Protein AF-A0A451AFL5-F1 (afdb_monomer)

Radius of gyration: 18.64 Å; Cα contacts (8 Å, |Δi|>4): 20; chains: 1; bounding box: 46×23×50 Å

Solvent-accessible surface area (backbone atoms only — not comparable to full-atom values): 4930 Å² total; per-residue (Å²): 135,80,52,93,89,44,55,92,76,35,65,67,58,52,51,51,53,50,43,40,64,75,72,54,72,58,94,70,96,47,71,65,62,48,51,52,50,52,51,53,50,50,50,54,52,59,72,62,63,74,74,82,87,76,86,78,45,73,68,54,43,58,67,77,43,48,87,75,53,81,81,80,76,84,129

Nearest PDB structures (foldseek):
  7uv1-assembly1_A  TM=5.788E-01  e=8.106E+00  Anacardium occidentale

Structure (mmCIF, N/CA/C/O backbone):
data_AF-A0A451AFL5-F1
#
_entry.id   AF-A0A451AFL5-F1
#
loop_
_atom_site.group_PDB
_atom_site.id
_atom_site.type_symbol
_atom_site.label_atom_id
_atom_site.label_alt_id
_atom_site.label_comp_id
_atom_site.label_asym_id
_atom_site.label_entity_id
_atom_site.label_seq_id
_atom_site.pdbx_PDB_ins_code
_atom_site.Cartn_x
_atom_site.Cartn_y
_atom_site.Cartn_z
_atom_site.occupan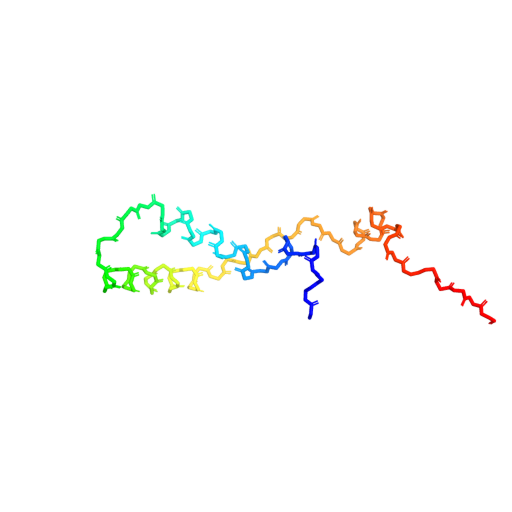cy
_atom_site.B_iso_or_equiv
_atom_site.auth_seq_id
_atom_site.auth_comp_id
_atom_site.auth_asym_id
_atom_site.auth_atom_id
_atom_site.pdbx_PDB_model_num
ATOM 1 N N . TYR A 1 1 ? 14.371 6.539 -7.691 1.00 63.28 1 TYR A N 1
ATOM 2 C CA . TYR A 1 1 ? 13.647 7.663 -8.315 1.00 63.28 1 TYR A CA 1
ATOM 3 C C . TYR A 1 1 ? 12.555 7.079 -9.195 1.00 63.28 1 TYR A C 1
ATOM 5 O O . TYR A 1 1 ? 12.885 6.466 -10.205 1.00 63.28 1 TYR A O 1
ATOM 13 N N . THR A 1 2 ? 11.288 7.188 -8.785 1.00 64.75 2 THR A N 1
ATOM 14 C CA . THR A 1 2 ? 10.144 6.800 -9.624 1.00 64.75 2 THR A CA 1
ATOM 15 C C . THR A 1 2 ? 9.912 7.919 -10.644 1.00 64.75 2 THR A C 1
ATOM 17 O O . THR A 1 2 ? 9.794 9.080 -10.245 1.00 64.75 2 THR A O 1
ATOM 20 N N . PRO A 1 3 ? 9.898 7.635 -11.957 1.00 69.00 3 PRO A N 1
ATOM 21 C CA . PRO A 1 3 ? 9.657 8.668 -12.956 1.00 69.00 3 PRO A CA 1
ATOM 22 C C . PRO A 1 3 ? 8.259 9.271 -12.772 1.00 69.00 3 PRO A C 1
ATOM 24 O O . PRO A 1 3 ? 7.310 8.553 -12.474 1.00 69.00 3 PRO A O 1
ATOM 27 N N . LYS A 1 4 ? 8.111 10.580 -13.009 1.00 70.44 4 LYS A N 1
ATOM 28 C CA . LYS A 1 4 ? 6.873 11.351 -12.754 1.00 70.44 4 LYS A CA 1
ATOM 29 C C . LYS A 1 4 ? 5.598 10.764 -13.388 1.00 70.44 4 LYS A C 1
ATOM 31 O O . LYS A 1 4 ? 4.509 10.964 -12.872 1.00 70.44 4 LYS A O 1
ATOM 36 N N . HIS A 1 5 ? 5.726 10.038 -14.498 1.00 72.75 5 HIS A N 1
ATOM 37 C CA . HIS A 1 5 ? 4.608 9.384 -15.197 1.00 72.75 5 HIS A CA 1
ATOM 38 C C . HIS A 1 5 ? 4.563 7.857 -14.993 1.00 72.75 5 HIS A C 1
ATOM 40 O O . HIS A 1 5 ? 3.763 7.164 -15.616 1.00 72.75 5 HIS A O 1
ATOM 46 N N . GLY A 1 6 ? 5.430 7.329 -14.127 1.00 74.81 6 GLY A N 1
ATOM 47 C CA . GLY A 1 6 ? 5.523 5.919 -13.751 1.00 74.81 6 GLY A CA 1
ATOM 48 C C . GLY A 1 6 ? 4.954 5.606 -12.369 1.00 74.81 6 GLY A C 1
ATOM 49 O O . GLY A 1 6 ? 5.223 4.525 -11.865 1.00 74.81 6 GLY A O 1
ATOM 50 N N . SER A 1 7 ? 4.173 6.516 -11.778 1.00 75.06 7 SER A N 1
ATOM 51 C CA . SER A 1 7 ? 3.467 6.342 -10.493 1.00 75.06 7 SER A CA 1
ATOM 52 C C . SER A 1 7 ? 2.718 5.011 -10.372 1.00 75.06 7 SER A C 1
ATOM 54 O O . SER A 1 7 ? 2.699 4.384 -9.324 1.00 75.06 7 SER A O 1
ATOM 56 N N . TRP A 1 8 ? 2.184 4.496 -11.481 1.00 78.12 8 TRP A N 1
ATOM 57 C CA . TRP A 1 8 ? 1.490 3.205 -11.513 1.00 78.12 8 TRP A CA 1
ATOM 58 C C . TRP A 1 8 ? 2.388 1.983 -11.216 1.00 78.12 8 TRP A C 1
ATOM 60 O O . TRP A 1 8 ? 1.867 0.894 -10.985 1.00 78.12 8 TRP A O 1
ATOM 70 N N . LEU A 1 9 ? 3.716 2.148 -11.230 1.00 77.81 9 LEU A N 1
ATOM 71 C CA . LEU A 1 9 ? 4.703 1.152 -10.791 1.00 77.81 9 LEU A CA 1
ATOM 72 C C . LEU A 1 9 ? 5.185 1.398 -9.351 1.00 77.81 9 LEU A C 1
ATOM 74 O O . LEU A 1 9 ? 5.987 0.619 -8.836 1.00 77.81 9 LEU A O 1
ATOM 78 N N . ASP A 1 10 ? 4.733 2.471 -8.702 1.00 86.38 10 ASP A N 1
ATOM 79 C CA . ASP A 1 10 ? 5.133 2.806 -7.343 1.00 86.38 10 ASP A CA 1
ATOM 80 C C . ASP A 1 10 ? 4.370 1.950 -6.325 1.00 86.38 10 ASP A C 1
ATOM 82 O O . ASP A 1 10 ? 3.147 2.021 -6.192 1.00 86.38 10 ASP A O 1
ATOM 86 N N . ILE A 1 11 ? 5.107 1.119 -5.586 1.00 86.56 11 ILE A N 1
ATOM 87 C CA . ILE A 1 11 ? 4.532 0.204 -4.594 1.00 86.56 11 ILE A CA 1
ATOM 88 C C . ILE A 1 11 ? 3.818 0.975 -3.479 1.00 86.56 11 ILE A C 1
ATOM 90 O O . ILE A 1 11 ? 2.782 0.515 -2.999 1.00 86.56 11 ILE A O 1
ATOM 94 N N . ALA A 1 12 ? 4.328 2.143 -3.077 1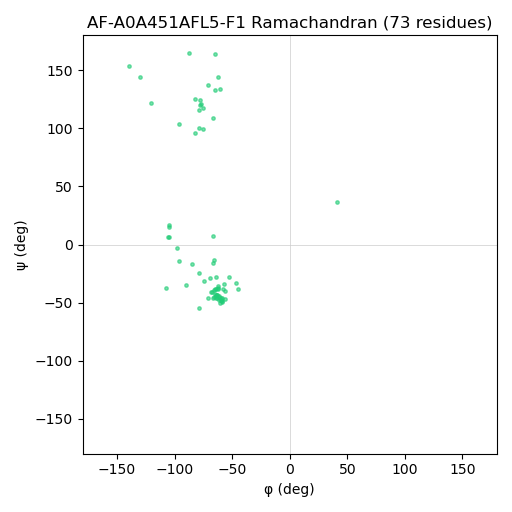.00 88.12 12 ALA A N 1
ATOM 95 C CA . ALA A 1 12 ? 3.707 2.921 -2.013 1.00 88.12 12 ALA A CA 1
ATOM 96 C C . ALA A 1 12 ? 2.348 3.473 -2.459 1.00 88.12 12 ALA A C 1
ATOM 98 O O . ALA A 1 12 ? 1.382 3.401 -1.700 1.00 88.12 12 ALA A O 1
ATOM 99 N N . GLU A 1 13 ? 2.233 3.956 -3.699 1.00 89.12 13 GLU A N 1
ATOM 100 C CA . GLU A 1 13 ? 0.949 4.417 -4.240 1.00 89.12 13 GLU A CA 1
ATOM 101 C C . GLU A 1 13 ? -0.067 3.280 -4.398 1.00 89.12 13 GLU A C 1
ATOM 103 O O . GLU A 1 13 ? -1.251 3.451 -4.083 1.00 89.12 13 GLU A O 1
ATOM 108 N N . ILE A 1 14 ? 0.385 2.099 -4.829 1.00 88.88 14 ILE A N 1
ATOM 109 C CA . ILE A 1 14 ? -0.461 0.902 -4.903 1.00 88.88 14 ILE A CA 1
ATOM 110 C C . ILE A 1 14 ? -0.989 0.547 -3.506 1.00 88.88 14 ILE A C 1
ATOM 112 O O . ILE A 1 14 ? -2.202 0.394 -3.333 1.00 88.88 14 ILE A O 1
ATOM 116 N N . GLU A 1 15 ? -0.117 0.462 -2.497 1.00 91.31 15 GLU A N 1
ATOM 117 C CA . GLU A 1 15 ? -0.524 0.163 -1.118 1.00 91.31 15 GLU A CA 1
ATOM 118 C C . GLU A 1 15 ? -1.458 1.237 -0.547 1.00 91.31 15 GLU A C 1
ATOM 120 O O . GLU A 1 15 ? -2.431 0.893 0.122 1.00 91.31 15 GLU A O 1
ATOM 125 N N . LEU A 1 16 ? -1.251 2.520 -0.864 1.00 91.62 16 LEU A N 1
ATOM 126 C CA . LEU A 1 16 ? -2.170 3.596 -0.477 1.00 91.62 16 LEU A CA 1
ATOM 127 C C . LEU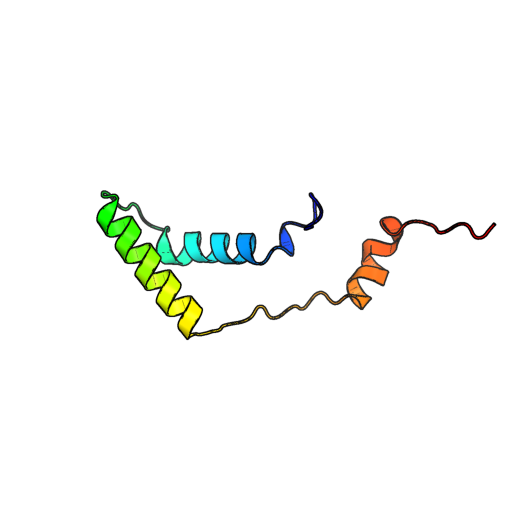 A 1 16 ? -3.557 3.443 -1.123 1.00 91.62 16 LEU A C 1
ATOM 129 O O . LEU A 1 16 ? -4.574 3.683 -0.463 1.00 91.62 16 LEU A O 1
ATOM 133 N N . SER A 1 17 ? -3.636 2.999 -2.381 1.00 91.12 17 SER A N 1
ATOM 134 C CA . SER A 1 17 ? -4.918 2.704 -3.036 1.00 91.12 17 SER A CA 1
ATOM 135 C C . SER A 1 17 ? -5.645 1.544 -2.349 1.00 91.12 17 SER A C 1
ATOM 137 O O . SER A 1 17 ? -6.851 1.622 -2.089 1.00 91.12 17 SER A O 1
ATOM 139 N N . VAL A 1 18 ? -4.915 0.478 -2.000 1.00 91.88 18 VAL A N 1
ATOM 140 C CA . VAL A 1 18 ? -5.466 -0.675 -1.270 1.00 91.88 18 VAL A CA 1
ATOM 141 C C . VAL A 1 18 ? -5.906 -0.263 0.137 1.00 91.88 18 VAL A C 1
ATOM 143 O O . VAL A 1 18 ? -7.021 -0.596 0.540 1.00 91.88 18 VAL A O 1
ATOM 146 N N . PHE A 1 19 ? -5.087 0.511 0.852 1.00 94.06 19 PHE A N 1
ATOM 147 C CA . PHE A 1 19 ? -5.404 1.070 2.165 1.00 94.06 19 PHE A CA 1
ATOM 148 C C . PHE A 1 19 ? -6.693 1.887 2.129 1.00 94.06 19 PHE A C 1
ATOM 150 O O . PHE A 1 19 ? -7.591 1.681 2.948 1.00 94.06 19 PHE A O 1
ATOM 157 N N . THR A 1 20 ? -6.828 2.758 1.130 1.00 94.00 20 THR A N 1
ATOM 158 C CA . THR A 1 20 ? -8.025 3.582 0.950 1.00 94.00 20 THR A CA 1
ATOM 159 C C . THR A 1 20 ? -9.269 2.712 0.770 1.00 94.00 20 THR A C 1
ATOM 161 O O . THR A 1 20 ? -10.263 2.910 1.465 1.00 94.00 20 THR A O 1
ATOM 164 N N . LYS A 1 21 ? -9.207 1.696 -0.099 1.00 92.81 21 LYS A N 1
ATOM 165 C CA . LYS A 1 21 ? -10.346 0.802 -0.374 1.00 92.81 21 LYS A CA 1
ATOM 166 C C . LYS A 1 21 ? -10.710 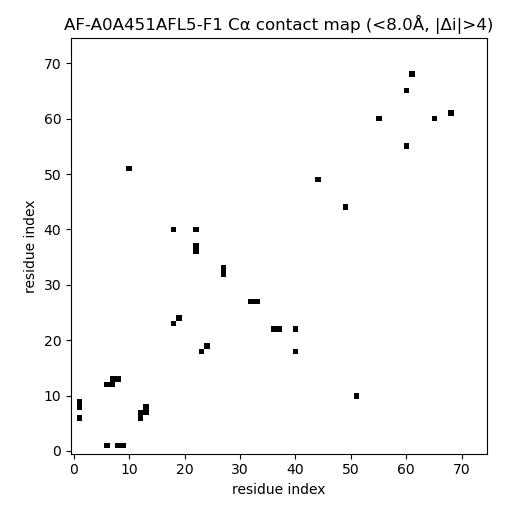-0.090 0.815 1.00 92.81 21 LYS A C 1
ATOM 168 O O . LYS A 1 21 ? -11.889 -0.300 1.073 1.00 92.81 21 LYS A O 1
ATOM 173 N N . GLN A 1 22 ? -9.721 -0.628 1.526 1.00 91.81 22 GLN A N 1
ATOM 174 C CA . GLN A 1 22 ? -9.944 -1.631 2.573 1.00 91.81 22 GLN A CA 1
ATOM 175 C C . GLN A 1 22 ? -10.159 -1.028 3.965 1.00 91.81 22 GLN A C 1
ATOM 177 O O . GLN A 1 22 ? -10.930 -1.569 4.753 1.00 91.81 22 GLN A O 1
ATOM 182 N N . CYS A 1 23 ? -9.482 0.075 4.287 1.00 92.38 23 CYS A N 1
ATOM 183 C CA . CYS A 1 23 ? -9.516 0.677 5.619 1.00 92.38 23 CYS A CA 1
ATOM 184 C C . CYS A 1 23 ? -10.327 1.979 5.661 1.00 92.38 23 CYS A C 1
ATOM 186 O O . CYS A 1 23 ? -11.025 2.227 6.649 1.00 92.38 23 CYS A O 1
ATOM 188 N N . LEU A 1 24 ? -10.258 2.800 4.606 1.00 93.69 24 LEU A N 1
ATOM 189 C CA . LEU A 1 24 ? -10.845 4.148 4.579 1.00 93.69 24 LEU A CA 1
ATOM 190 C C . LEU A 1 24 ? -12.140 4.264 3.761 1.00 93.69 24 LEU A C 1
ATOM 192 O O . LEU A 1 24 ? -12.672 5.360 3.623 1.00 93.69 24 LEU A O 1
ATOM 196 N N . GLY A 1 25 ? -12.702 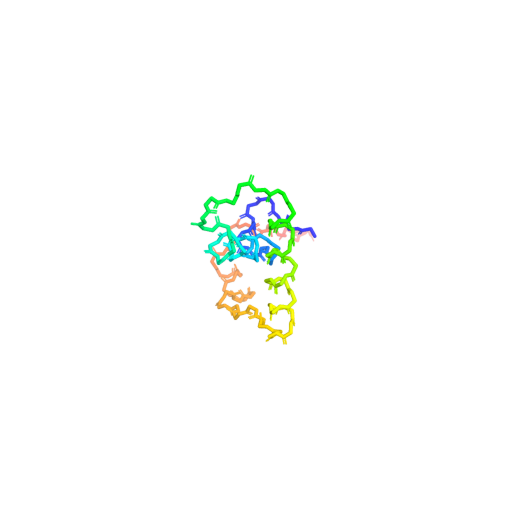3.156 3.267 1.00 89.31 25 GLY A N 1
ATOM 197 C CA . GLY A 1 25 ? -13.939 3.144 2.467 1.00 89.31 25 GLY A CA 1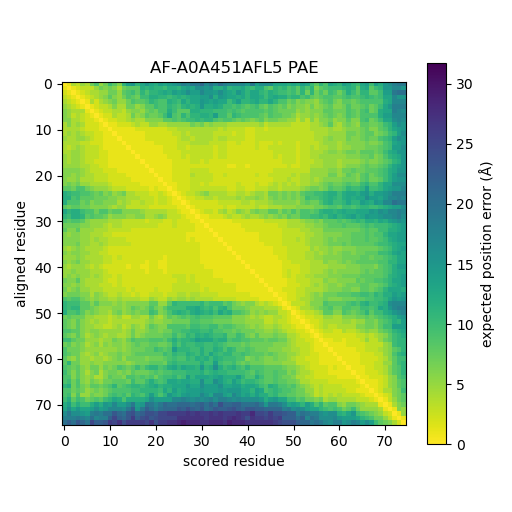
ATOM 198 C C . GLY A 1 25 ? -15.217 3.557 3.215 1.00 89.31 25 GLY A C 1
ATOM 199 O O . GLY A 1 25 ? -16.314 3.430 2.681 1.00 89.31 25 GLY A O 1
ATOM 200 N N . ARG A 1 26 ? -15.099 4.027 4.461 1.00 89.00 26 ARG A N 1
ATOM 201 C CA . ARG A 1 26 ? -16.199 4.487 5.315 1.00 89.00 26 ARG A CA 1
ATOM 202 C C . ARG A 1 26 ? -15.785 5.734 6.082 1.00 89.00 26 ARG A C 1
ATOM 204 O O . ARG A 1 26 ? -14.611 5.907 6.406 1.00 89.00 26 ARG A O 1
ATOM 211 N N . ARG A 1 27 ? -16.764 6.558 6.459 1.00 92.00 27 ARG A N 1
ATOM 212 C CA . ARG A 1 27 ? -16.526 7.695 7.355 1.00 92.00 27 ARG A CA 1
ATOM 213 C C . ARG A 1 27 ? -16.093 7.191 8.736 1.00 92.00 27 ARG A C 1
ATOM 215 O O . ARG A 1 27 ? -16.711 6.286 9.294 1.00 92.00 27 ARG A O 1
ATOM 222 N N . ILE A 1 28 ? -15.035 7.787 9.278 1.00 93.88 28 ILE A N 1
ATOM 223 C CA . ILE A 1 28 ? -14.541 7.553 10.639 1.00 93.88 28 ILE A CA 1
ATOM 224 C C . ILE A 1 28 ? -14.591 8.906 11.347 1.00 93.88 28 ILE A C 1
ATOM 226 O O . ILE A 1 28 ? -14.047 9.884 10.842 1.00 93.88 28 ILE A O 1
ATOM 230 N N . SER A 1 29 ? -15.334 8.976 12.447 1.00 92.75 29 SER A N 1
ATOM 231 C CA . SER A 1 29 ? -15.681 10.227 13.130 1.00 92.75 29 SER A CA 1
ATOM 232 C C . SER A 1 29 ? -14.559 10.791 13.998 1.00 92.75 29 SER A C 1
ATOM 234 O O . SER A 1 29 ? -14.540 11.993 14.238 1.00 92.75 29 SER A O 1
ATOM 236 N N . ASP A 1 30 ? -13.636 9.950 14.458 1.00 95.75 30 ASP A N 1
ATOM 237 C CA . ASP A 1 30 ? -12.587 10.303 15.407 1.00 95.75 30 ASP A CA 1
ATOM 238 C C . ASP A 1 30 ? -11.196 9.857 14.930 1.00 95.75 30 ASP A C 1
ATOM 240 O O . ASP A 1 30 ? -10.996 8.809 14.304 1.00 95.75 30 ASP A O 1
ATOM 244 N N . ILE A 1 31 ? -10.200 10.682 15.246 1.00 95.94 31 ILE A N 1
ATOM 245 C CA . ILE A 1 31 ? -8.816 10.471 14.816 1.00 95.94 31 ILE A CA 1
ATOM 246 C C . ILE A 1 31 ? -8.162 9.264 15.503 1.00 95.94 31 ILE A C 1
ATOM 248 O O . ILE A 1 31 ? -7.293 8.616 14.920 1.00 95.94 31 ILE A O 1
ATOM 252 N N . GLU A 1 32 ? -8.577 8.930 16.724 1.00 97.50 32 GLU A N 1
ATOM 253 C CA . GLU A 1 32 ? -8.011 7.816 17.489 1.00 97.50 32 GLU A CA 1
ATOM 254 C C . GLU A 1 32 ? -8.425 6.469 16.896 1.00 97.50 32 GLU A C 1
ATOM 256 O O . GLU A 1 32 ? -7.569 5.624 16.618 1.00 97.50 32 GLU A O 1
ATOM 261 N N . THR A 1 33 ? -9.708 6.296 16.574 1.00 95.44 33 THR A N 1
ATOM 262 C CA . THR A 1 33 ? -10.200 5.116 15.856 1.00 95.44 33 THR A CA 1
ATOM 263 C C . THR A 1 33 ? -9.586 5.014 14.469 1.00 95.44 33 THR A C 1
ATOM 265 O O . THR A 1 33 ? -9.262 3.906 14.034 1.00 95.44 33 THR A O 1
ATOM 268 N N . LEU A 1 34 ? -9.390 6.137 13.764 1.00 95.88 34 LEU A N 1
ATOM 269 C CA . LEU A 1 34 ? -8.693 6.134 12.476 1.00 95.88 34 LEU A CA 1
ATOM 270 C C . LEU A 1 34 ? -7.274 5.570 12.625 1.00 95.88 34 LEU A C 1
ATOM 272 O O . LEU A 1 34 ? -6.902 4.654 11.892 1.00 95.88 34 LEU A O 1
ATOM 276 N N . ARG A 1 35 ? -6.505 6.069 13.600 1.00 96.88 35 ARG A N 1
ATOM 277 C CA . ARG A 1 35 ? -5.138 5.600 13.882 1.00 96.88 35 ARG A CA 1
ATOM 278 C C . ARG A 1 35 ? -5.108 4.124 14.269 1.00 96.88 35 ARG A C 1
ATOM 280 O O . ARG A 1 35 ? -4.276 3.380 13.754 1.00 96.88 35 ARG A O 1
ATOM 287 N N . SER A 1 36 ? -6.024 3.693 15.134 1.00 96.31 36 SER A N 1
ATOM 288 C CA . SER A 1 36 ? -6.125 2.296 15.570 1.00 96.31 36 SER A CA 1
ATOM 289 C C . SER A 1 36 ? -6.413 1.357 14.393 1.00 96.31 36 SER A C 1
ATOM 291 O O . SER A 1 36 ? -5.694 0.378 14.184 1.00 96.31 36 SER A O 1
ATOM 293 N N . LYS A 1 37 ? -7.391 1.703 13.546 1.00 95.44 37 LYS A N 1
ATOM 294 C CA . LYS A 1 37 ? -7.727 0.932 12.338 1.00 95.44 37 LYS A CA 1
ATOM 295 C C . LYS A 1 37 ? -6.581 0.907 11.333 1.00 95.44 37 LYS A C 1
ATOM 297 O O . LYS A 1 37 ? -6.277 -0.159 10.804 1.00 95.44 37 LYS A O 1
ATOM 302 N N . ALA A 1 38 ? -5.925 2.045 11.106 1.00 95.88 38 ALA A N 1
ATOM 303 C CA . ALA A 1 38 ? -4.7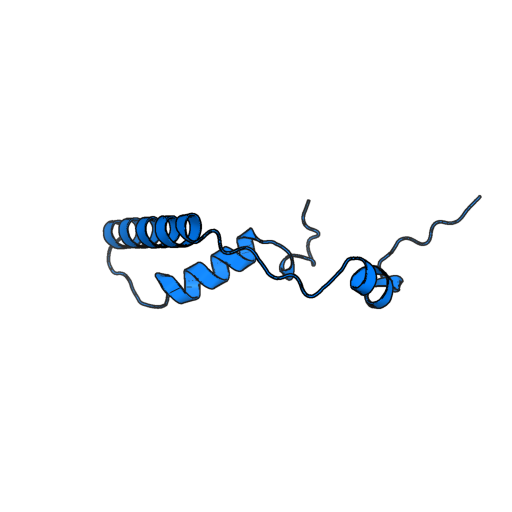79 2.128 10.209 1.00 95.88 38 ALA A CA 1
ATOM 304 C C . ALA A 1 38 ? -3.636 1.215 10.671 1.00 95.88 38 ALA A C 1
ATOM 306 O O . ALA A 1 38 ? -3.114 0.436 9.876 1.00 95.88 38 ALA A O 1
ATOM 307 N N . LYS A 1 39 ? -3.313 1.238 11.970 1.00 96.56 39 LYS A N 1
ATOM 308 C CA . LYS A 1 39 ? -2.281 0.380 12.563 1.00 96.56 39 LYS A CA 1
ATOM 309 C C . LYS A 1 39 ? -2.645 -1.102 12.475 1.00 96.56 39 LYS A C 1
ATOM 311 O O . LYS A 1 39 ? -1.806 -1.916 12.099 1.00 96.56 39 LYS A O 1
ATOM 316 N N . ALA A 1 40 ? -3.893 -1.458 12.779 1.00 96.12 40 ALA A N 1
ATOM 317 C CA . ALA A 1 40 ? -4.370 -2.835 12.665 1.00 96.12 40 ALA A CA 1
ATOM 318 C C . ALA A 1 40 ? -4.294 -3.347 11.216 1.00 96.12 40 ALA A C 1
ATOM 320 O O . ALA A 1 40 ? -3.795 -4.446 10.972 1.00 96.12 40 ALA A O 1
ATOM 321 N N . TRP A 1 41 ? -4.726 -2.530 10.250 1.00 95.31 41 TRP A N 1
ATOM 322 C CA . TRP A 1 41 ? -4.644 -2.861 8.829 1.00 95.31 41 TRP A CA 1
ATOM 323 C C . TRP A 1 41 ? -3.191 -3.013 8.358 1.00 95.31 41 TRP A C 1
ATOM 325 O O . TRP A 1 41 ? -2.864 -4.004 7.705 1.00 95.31 41 TRP A O 1
ATOM 335 N N . GLN A 1 42 ? -2.309 -2.081 8.736 1.00 95.12 42 GLN A N 1
ATOM 336 C CA . GLN A 1 42 ? -0.885 -2.126 8.399 1.00 95.12 42 GLN A CA 1
ATOM 337 C C . GLN A 1 42 ? -0.227 -3.397 8.944 1.00 95.12 42 GLN A C 1
ATOM 339 O O . GLN A 1 42 ? 0.462 -4.093 8.202 1.00 95.12 42 GLN A O 1
ATOM 344 N N . ASN A 1 43 ? -0.472 -3.733 10.213 1.00 95.75 43 ASN A N 1
ATOM 345 C CA . ASN A 1 43 ? 0.058 -4.950 10.826 1.00 95.75 43 ASN A CA 1
ATOM 346 C C . ASN A 1 43 ? -0.409 -6.195 10.068 1.00 95.75 43 ASN A C 1
ATOM 348 O O . ASN A 1 43 ? 0.415 -7.016 9.683 1.00 95.75 43 ASN A O 1
ATOM 352 N N . HIS A 1 44 ? -1.708 -6.299 9.778 1.00 94.44 44 HIS A N 1
ATOM 353 C CA . HIS A 1 44 ? -2.257 -7.425 9.025 1.00 94.44 44 HIS A CA 1
ATOM 354 C C . HIS A 1 44 ? -1.625 -7.561 7.628 1.00 94.44 44 HIS A C 1
ATOM 356 O O . HIS A 1 44 ? -1.220 -8.654 7.232 1.00 94.44 44 HIS A O 1
ATOM 362 N N . ARG A 1 45 ? -1.496 -6.458 6.878 1.00 92.56 45 ARG A N 1
ATOM 363 C CA . ARG A 1 45 ? -0.864 -6.462 5.546 1.00 92.56 45 ARG A CA 1
ATOM 364 C C . ARG A 1 45 ? 0.608 -6.855 5.605 1.00 92.56 45 ARG A C 1
ATOM 366 O O . ARG A 1 45 ? 1.036 -7.667 4.786 1.00 92.56 45 ARG A O 1
ATOM 373 N N . ASN A 1 46 ? 1.345 -6.316 6.574 1.00 91.50 46 ASN A N 1
ATOM 374 C CA . ASN A 1 46 ? 2.761 -6.611 6.771 1.00 91.50 46 ASN A CA 1
ATOM 375 C C . ASN A 1 46 ? 2.981 -8.074 7.164 1.00 91.50 46 ASN A C 1
ATOM 377 O O . ASN A 1 46 ? 3.866 -8.715 6.609 1.00 91.50 46 ASN A O 1
ATOM 381 N N . THR A 1 47 ? 2.155 -8.627 8.057 1.00 94.44 47 THR A N 1
ATOM 382 C CA . THR A 1 47 ? 2.216 -10.047 8.438 1.00 94.44 47 THR A CA 1
ATOM 383 C C . THR A 1 47 ? 1.884 -10.963 7.266 1.00 94.44 47 THR A C 1
ATOM 385 O O . THR A 1 47 ? 2.531 -11.989 7.094 1.00 94.44 47 THR A O 1
ATOM 388 N N . ALA A 1 48 ? 0.918 -10.588 6.426 1.00 91.81 48 ALA A N 1
ATOM 389 C CA . ALA A 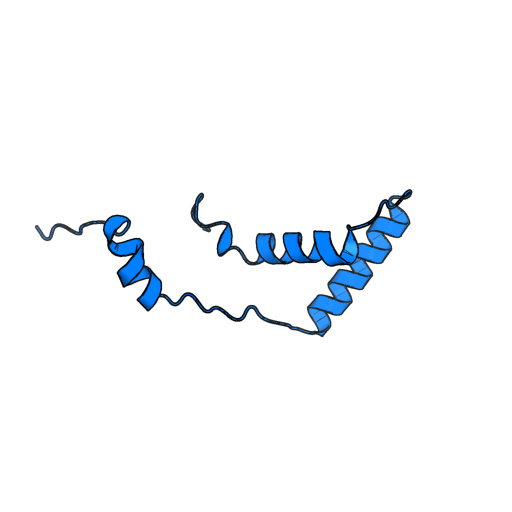1 48 ? 0.573 -11.369 5.243 1.00 91.81 48 ALA A CA 1
ATOM 390 C C . ALA A 1 48 ? 1.691 -11.399 4.182 1.00 91.81 48 ALA A C 1
ATOM 392 O O . ALA A 1 48 ? 1.603 -12.210 3.263 1.00 91.81 48 ALA A O 1
ATOM 393 N N . GLN A 1 49 ? 2.685 -10.496 4.261 1.00 85.50 49 GLN A N 1
ATOM 394 C CA . GLN A 1 49 ? 3.820 -10.364 3.331 1.00 85.50 49 GLN A CA 1
ATOM 395 C C . GLN A 1 49 ? 3.442 -10.532 1.852 1.00 85.50 49 GLN A C 1
ATOM 397 O O . GLN A 1 49 ? 4.173 -11.108 1.044 1.00 85.50 49 GLN A O 1
ATOM 402 N N . ARG A 1 50 ? 2.263 -10.032 1.474 1.00 81.50 50 ARG A N 1
ATOM 403 C CA . ARG A 1 50 ? 1.745 -10.248 0.127 1.00 81.50 50 ARG A CA 1
ATOM 404 C C . ARG A 1 50 ? 2.437 -9.294 -0.836 1.00 81.50 50 ARG A C 1
ATOM 406 O O . ARG A 1 50 ? 2.064 -8.126 -0.912 1.00 81.50 50 ARG A O 1
ATOM 413 N N . GLY A 1 51 ? 3.426 -9.816 -1.554 1.00 82.69 51 GLY A N 1
ATOM 414 C CA . GLY A 1 51 ? 4.123 -9.104 -2.619 1.00 82.69 51 GLY A CA 1
ATOM 415 C C . GLY A 1 51 ? 3.221 -8.773 -3.81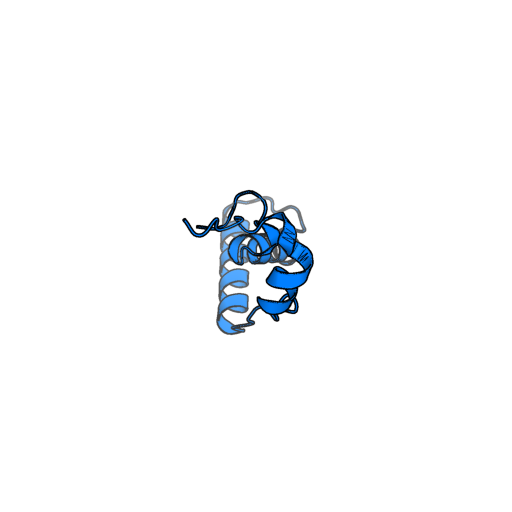2 1.00 82.69 51 GLY A C 1
ATOM 416 O O . GLY A 1 51 ? 2.136 -9.336 -3.989 1.00 82.69 51 GLY A O 1
ATOM 417 N N . VAL A 1 52 ? 3.694 -7.852 -4.650 1.00 83.62 52 VAL A N 1
ATOM 418 C CA . VAL A 1 52 ? 3.031 -7.482 -5.904 1.00 83.62 52 VAL A CA 1
ATOM 419 C C . VAL A 1 52 ? 3.413 -8.486 -6.989 1.00 83.62 52 VAL A C 1
ATOM 421 O O . VAL A 1 52 ? 4.592 -8.699 -7.267 1.00 83.62 52 VAL A O 1
ATOM 424 N N . SER A 1 53 ? 2.412 -9.097 -7.624 1.00 86.38 53 SER A N 1
ATOM 425 C CA . SER A 1 53 ? 2.626 -9.938 -8.803 1.00 86.38 53 SER A CA 1
ATOM 426 C C . SER A 1 53 ? 2.727 -9.053 -10.046 1.00 86.38 53 SER A C 1
ATOM 428 O O . SER A 1 53 ? 1.725 -8.616 -10.623 1.00 86.38 53 SER A O 1
ATOM 430 N N . TRP A 1 54 ? 3.960 -8.737 -10.431 1.00 85.88 54 TRP A N 1
ATOM 431 C CA . TRP A 1 54 ? 4.239 -7.910 -11.598 1.00 85.88 54 TRP A CA 1
ATOM 432 C C . TRP A 1 54 ? 4.042 -8.699 -12.891 1.00 85.88 54 TRP A C 1
ATOM 434 O O . TRP A 1 54 ? 4.765 -9.650 -13.167 1.00 85.88 54 TRP A O 1
ATOM 444 N N . HIS A 1 55 ? 3.092 -8.260 -13.716 1.00 85.56 55 HIS A N 1
ATOM 445 C CA . HIS A 1 55 ? 2.855 -8.824 -15.051 1.00 85.56 55 HIS A CA 1
ATOM 446 C C . HIS A 1 55 ? 3.551 -8.013 -16.161 1.00 85.56 55 HIS A C 1
ATOM 448 O O . HIS A 1 55 ? 3.680 -8.464 -17.299 1.00 85.56 55 HIS A O 1
ATOM 454 N N . PHE A 1 56 ? 4.010 -6.797 -15.847 1.00 84.44 56 PHE A N 1
ATOM 455 C CA . PHE A 1 56 ? 4.755 -5.946 -16.768 1.00 84.44 56 PHE A CA 1
ATOM 456 C C . PHE A 1 56 ? 6.256 -6.107 -16.523 1.00 84.44 56 PHE A C 1
ATOM 458 O O . PHE A 1 56 ? 6.791 -5.607 -15.537 1.00 84.44 56 PHE A O 1
ATOM 465 N N . THR A 1 57 ? 6.924 -6.842 -17.407 1.00 87.06 57 THR A N 1
ATOM 466 C CA . THR A 1 57 ? 8.355 -7.134 -17.300 1.00 87.06 57 THR A CA 1
ATOM 467 C C . THR A 1 57 ? 9.205 -6.043 -17.950 1.00 87.06 57 THR A C 1
ATOM 469 O O . THR A 1 57 ? 8.732 -5.247 -18.765 1.00 87.06 57 THR A O 1
ATOM 472 N N . THR A 1 58 ? 10.503 -6.040 -17.648 1.00 84.38 58 THR A N 1
ATOM 473 C CA . THR A 1 58 ? 11.484 -5.188 -18.340 1.00 84.38 58 THR A CA 1
ATOM 474 C C . THR A 1 58 ? 11.500 -5.438 -19.850 1.00 84.38 58 THR A C 1
ATOM 476 O O . THR A 1 58 ? 11.687 -4.502 -20.625 1.00 84.38 58 THR A O 1
ATOM 479 N N . ASP A 1 59 ? 11.270 -6.678 -20.284 1.00 89.19 59 ASP A N 1
ATOM 480 C CA . ASP A 1 59 ? 11.166 -7.020 -21.705 1.00 89.19 59 ASP A CA 1
ATOM 481 C C . ASP A 1 59 ? 9.927 -6.377 -22.356 1.00 89.19 59 ASP A C 1
ATOM 483 O O . ASP A 1 59 ? 10.035 -5.676 -23.369 1.00 89.19 59 ASP A O 1
ATOM 487 N N . ASN A 1 60 ? 8.772 -6.470 -21.683 1.00 87.06 60 ASN A N 1
ATOM 488 C CA . ASN A 1 60 ? 7.554 -5.772 -22.096 1.00 87.06 60 ASN A CA 1
ATOM 489 C C . ASN A 1 60 ? 7.791 -4.259 -22.205 1.00 87.06 60 ASN A C 1
ATOM 491 O O . ASN A 1 60 ? 7.312 -3.627 -23.150 1.00 87.06 60 ASN A O 1
ATOM 495 N N . ALA A 1 61 ? 8.551 -3.675 -21.271 1.00 86.38 61 ALA A N 1
ATOM 496 C CA . ALA A 1 61 ? 8.905 -2.259 -21.290 1.00 86.38 61 ALA A CA 1
ATOM 497 C C . ALA A 1 61 ? 9.765 -1.893 -22.507 1.00 86.38 61 ALA A C 1
ATOM 499 O O . ALA A 1 61 ? 9.446 -0.926 -23.200 1.00 86.38 61 ALA A O 1
ATOM 500 N N . ARG A 1 62 ? 10.798 -2.683 -22.823 1.00 87.31 62 ARG A N 1
ATOM 501 C CA . ARG A 1 62 ? 11.674 -2.454 -23.988 1.00 87.31 62 ARG A CA 1
ATOM 502 C C . ARG A 1 62 ? 10.900 -2.436 -25.302 1.00 87.31 62 ARG A C 1
ATOM 504 O O . ARG A 1 62 ? 11.178 -1.602 -26.162 1.00 87.31 62 ARG A O 1
ATOM 511 N N . THR A 1 63 ? 9.901 -3.304 -25.428 1.00 89.69 63 THR A N 1
ATOM 512 C CA . THR A 1 63 ? 9.065 -3.382 -26.630 1.00 89.69 63 THR A CA 1
ATOM 513 C C . THR A 1 63 ? 8.005 -2.279 -26.659 1.00 89.69 63 THR A C 1
ATOM 515 O O . THR A 1 63 ? 7.947 -1.502 -27.613 1.00 89.69 63 THR A O 1
ATOM 518 N N . LYS A 1 64 ? 7.181 -2.152 -25.608 1.00 87.00 64 LYS A N 1
ATOM 519 C CA . LYS A 1 64 ? 6.040 -1.215 -25.596 1.00 87.00 64 LYS A CA 1
ATOM 520 C C . LYS A 1 64 ? 6.444 0.249 -25.425 1.00 87.00 64 LYS A C 1
ATOM 522 O O . LYS A 1 64 ? 5.767 1.129 -25.947 1.00 87.00 64 LYS A O 1
ATOM 527 N N . LEU A 1 65 ? 7.536 0.523 -24.712 1.00 86.94 65 LEU A N 1
ATOM 528 C CA . LEU A 1 65 ? 8.014 1.879 -24.422 1.00 86.94 65 LEU A CA 1
ATOM 529 C C . LEU A 1 65 ? 9.229 2.265 -25.268 1.00 86.94 65 LEU A C 1
ATOM 531 O O . LEU A 1 65 ? 9.886 3.254 -24.956 1.00 86.94 65 LEU A O 1
ATOM 535 N N . LYS A 1 66 ? 9.514 1.540 -26.359 1.00 86.50 66 LYS A N 1
ATOM 536 C CA . LYS A 1 66 ? 10.676 1.761 -27.240 1.00 86.50 66 LYS A CA 1
ATOM 537 C C . LYS A 1 66 ? 10.915 3.237 -27.590 1.00 86.50 66 LYS A C 1
ATOM 539 O O . LYS A 1 66 ? 12.056 3.679 -27.623 1.00 86.50 66 LYS A O 1
ATOM 544 N N . ARG A 1 67 ? 9.845 4.014 -27.811 1.00 85.94 67 ARG A N 1
ATOM 545 C CA . ARG A 1 67 ? 9.908 5.455 -28.135 1.00 85.94 67 ARG A CA 1
ATOM 546 C C . ARG A 1 67 ? 10.488 6.323 -27.008 1.00 85.94 67 ARG A C 1
ATOM 548 O O . ARG A 1 67 ? 11.012 7.391 -27.295 1.00 85.94 67 ARG A O 1
ATOM 555 N N . LEU A 1 68 ? 10.343 5.902 -25.753 1.00 84.38 68 LEU A N 1
ATOM 556 C CA . LEU A 1 68 ? 10.800 6.644 -24.575 1.00 84.38 68 LEU A CA 1
ATOM 557 C C . LEU A 1 68 ? 12.273 6.381 -24.244 1.00 84.38 68 LEU A C 1
ATOM 559 O O . LEU A 1 68 ? 12.863 7.147 -23.487 1.00 84.38 68 LEU A O 1
ATOM 563 N N . TYR A 1 69 ? 12.870 5.318 -24.789 1.00 82.94 69 TYR A N 1
ATOM 564 C CA . TYR A 1 69 ? 14.289 5.051 -24.585 1.00 82.94 69 TYR A CA 1
ATOM 565 C C . TYR A 1 69 ? 15.137 6.067 -25.361 1.00 82.94 69 TYR A C 1
ATOM 567 O O . TYR A 1 69 ? 14.831 6.364 -26.522 1.00 82.94 69 TYR A O 1
ATOM 575 N N . PRO A 1 70 ? 16.210 6.599 -24.750 1.00 83.81 70 PRO A N 1
ATOM 576 C CA . PRO A 1 70 ? 17.108 7.513 -25.436 1.00 83.81 70 PRO A CA 1
ATOM 577 C C . PRO A 1 70 ? 17.739 6.811 -26.641 1.00 83.81 70 PRO A C 1
ATOM 579 O O . PRO A 1 70 ? 18.219 5.680 -26.548 1.00 83.81 70 PRO A O 1
ATOM 582 N N . LYS A 1 71 ? 17.746 7.493 -27.788 1.00 81.88 71 LYS A N 1
ATOM 583 C CA . LYS A 1 71 ? 18.496 7.043 -28.961 1.00 81.88 71 LYS A CA 1
ATOM 584 C C . LYS A 1 71 ? 19.965 7.345 -28.701 1.00 81.88 71 LYS A C 1
ATOM 586 O O . LYS A 1 71 ? 20.388 8.488 -28.847 1.00 81.88 71 LYS A O 1
ATOM 591 N N . ILE A 1 72 ? 20.715 6.333 -28.283 1.00 81.25 72 ILE A N 1
ATOM 592 C CA . ILE A 1 72 ? 22.166 6.439 -28.156 1.00 81.25 72 ILE A CA 1
ATOM 593 C C . ILE A 1 72 ? 22.710 6.598 -29.580 1.00 81.25 72 ILE A C 1
ATOM 595 O O . ILE A 1 72 ? 22.620 5.670 -30.383 1.00 81.25 72 ILE A O 1
ATOM 599 N N . LYS A 1 73 ? 23.196 7.794 -29.920 1.00 68.25 73 LYS A N 1
ATOM 600 C CA . LYS A 1 73 ? 24.045 7.976 -31.098 1.00 68.25 73 LYS A CA 1
ATOM 601 C C . LYS A 1 73 ? 25.427 7.473 -30.697 1.00 68.25 73 LYS A C 1
ATOM 603 O O . LYS A 1 73 ? 25.961 7.949 -29.701 1.00 68.25 73 LYS A O 1
ATOM 608 N N . MET A 1 74 ? 25.949 6.482 -31.411 1.00 64.25 74 MET A N 1
ATOM 609 C CA . MET A 1 74 ? 27.377 6.193 -31.335 1.00 64.25 74 MET A CA 1
ATOM 610 C C . MET A 1 74 ? 28.074 7.241 -32.205 1.00 64.25 74 MET A C 1
ATOM 612 O O . MET A 1 74 ? 27.708 7.375 -33.375 1.00 64.25 74 MET A O 1
ATOM 616 N N . GLU A 1 75 ? 28.957 8.033 -31.598 1.00 54.78 75 GLU A N 1
ATOM 617 C CA . GLU A 1 75 ? 29.974 8.818 -32.313 1.00 54.78 75 GLU A CA 1
ATOM 618 C C . GLU A 1 75 ? 31.134 7.912 -32.729 1.00 54.78 75 GLU A C 1
ATOM 620 O O . GLU A 1 75 ? 31.460 6.986 -31.947 1.00 54.78 75 GLU A O 1
#

Sequence (75 aa):
YTPKHGSWLDIAEIELSVFTKQCLGRRISDIETLRSKAKAWQNHRNTAQRGVSWHFTTDNARTKLKRLYPKIKME

Organism: NCBI:txid2126344

pLDDT: mean 86.8, std 9.06, range [54.78, 97.5]

Secondary structure (DSSP, 8-state):
---TT-GGG-HHHHHHHHHHHHHSSS----HHHHHHHHHHHHHHHHHTT------S-HHHHHHHTGGGS------

Foldseek 3Di:
DQPPVNCVVDPVSVVVVVCCVPQVVDDDDDPVVSVVSSVVVVVVCVVVVDDDDDPCDPVNCCVPVVVVDDDDDDD

Mean predicted aligned error: 6.79 Å